Protein AF-K4JN43-F1 (afdb_monomer)

Secondary structure (DSSP, 8-state):
--S-GGG--HHHHHHHHHHHH--SSPEEEEEEEEE-SSS-EEEEEEEESS--TTTT-TTS----S---STT-

Radius of gyration: 13.82 Å; Cα contacts (8 Å, |Δi|>4): 58; chains: 1; bounding box: 33×32×27 Å

pLDDT: mean 89.15, std 7.33, range [64.25, 96.44]

Foldseek 3Di:
DPDDPVPADQVNQQVVCCVLPVDPDGFPDWDWDW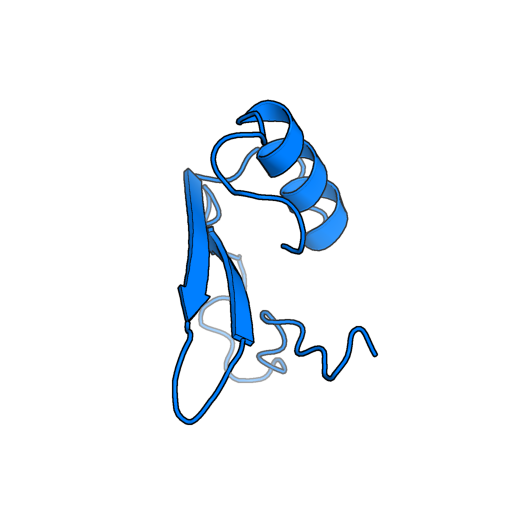DDDPDTDTDIDTHHPDDPPCNPVPPDDPPSDDDDDVND

Solvent-accessible surface area (backbone atoms only — not comparable to full-atom values): 4885 Å² total; per-residue (Å²): 107,88,69,63,69,90,83,54,54,70,64,59,54,30,54,50,47,23,75,72,69,76,46,91,62,59,60,65,45,76,49,71,51,74,45,80,70,100,63,73,52,62,46,68,47,76,38,67,71,60,82,62,94,60,76,84,49,83,86,60,82,91,71,86,71,87,83,64,61,97,86,81

Sequence (72 aa):
WTRNPDDISNEEYAEFYKSLSNDWEDHLAVKHFSVEGQLEFRALLFVPQRAPFDLFENKKSKNAIKLYVRRV

Structure (mmCIF, N/CA/C/O backbone):
data_AF-K4JN43-F1
#
_entry.id   AF-K4JN43-F1
#
loop_
_atom_site.group_PDB
_atom_site.id
_atom_site.type_symbol
_atom_site.label_atom_id
_atom_site.label_alt_id
_atom_site.label_comp_id
_atom_site.label_asym_id
_atom_site.label_entity_id
_atom_site.label_seq_id
_atom_site.pdbx_PDB_ins_code
_atom_site.Cartn_x
_atom_site.Cartn_y
_atom_site.Cartn_z
_atom_site.occupancy
_atom_site.B_iso_or_equiv
_atom_site.auth_seq_id
_atom_site.auth_comp_id
_atom_site.auth_asym_id
_atom_site.auth_atom_id
_atom_site.pdbx_PDB_model_num
ATOM 1 N N . TRP A 1 1 ? -1.979 5.751 2.878 1.00 83.25 1 TRP A N 1
ATOM 2 C CA . TRP A 1 1 ? -3.188 4.931 3.113 1.00 83.25 1 TRP A CA 1
ATOM 3 C C . TRP A 1 1 ? -4.292 5.642 3.912 1.00 83.25 1 TRP A C 1
ATOM 5 O O . TRP A 1 1 ? -5.378 5.098 4.056 1.00 83.25 1 TRP A O 1
ATOM 15 N N . THR A 1 2 ? -4.051 6.818 4.510 1.00 88.12 2 THR A N 1
ATOM 16 C CA . THR A 1 2 ? -5.076 7.537 5.297 1.00 88.12 2 THR A CA 1
ATOM 17 C C . THR A 1 2 ? -5.892 8.544 4.482 1.00 88.12 2 THR A C 1
ATOM 19 O O . THR A 1 2 ? -7.010 8.847 4.889 1.00 88.12 2 THR A O 1
ATOM 22 N N . ARG A 1 3 ? -5.344 9.046 3.367 1.00 91.88 3 ARG A N 1
ATOM 23 C CA . ARG A 1 3 ? -6.029 9.891 2.370 1.00 91.88 3 ARG A CA 1
ATOM 24 C C . ARG A 1 3 ? -7.053 9.074 1.567 1.00 91.88 3 ARG A C 1
ATOM 26 O O . ARG A 1 3 ? -6.895 7.859 1.467 1.00 91.88 3 ARG A O 1
ATOM 33 N N . ASN A 1 4 ? -8.070 9.732 1.011 1.00 90.44 4 ASN A N 1
ATOM 34 C CA . ASN A 1 4 ? -9.044 9.101 0.116 1.00 90.44 4 ASN A CA 1
ATOM 35 C C . ASN A 1 4 ? -8.346 8.670 -1.191 1.00 90.44 4 ASN A C 1
ATOM 37 O O . ASN A 1 4 ? -7.597 9.482 -1.733 1.00 90.44 4 ASN A O 1
ATOM 41 N N . PRO A 1 5 ? -8.544 7.433 -1.690 1.00 91.50 5 PRO A N 1
ATOM 42 C CA . PRO A 1 5 ? -8.004 7.004 -2.976 1.00 91.50 5 PRO A CA 1
ATOM 43 C C . PRO A 1 5 ? -8.256 7.959 -4.150 1.00 91.50 5 PRO A C 1
ATOM 45 O O . PRO A 1 5 ? -7.362 8.087 -4.981 1.00 91.50 5 PRO A O 1
ATOM 48 N N . ASP A 1 6 ? -9.414 8.628 -4.190 1.00 92.12 6 ASP A N 1
ATOM 49 C CA . ASP A 1 6 ? -9.809 9.527 -5.290 1.00 92.12 6 ASP A CA 1
ATOM 50 C C . ASP A 1 6 ? -8.985 10.826 -5.340 1.00 92.12 6 ASP A C 1
ATOM 52 O O . ASP A 1 6 ? -8.858 11.447 -6.392 1.00 92.12 6 ASP A O 1
ATOM 56 N N . ASP A 1 7 ? -8.391 11.215 -4.209 1.00 93.94 7 ASP A N 1
ATOM 57 C CA . ASP A 1 7 ? -7.600 12.442 -4.068 1.00 93.94 7 ASP A CA 1
ATOM 58 C C . ASP A 1 7 ? -6.096 12.198 -4.261 1.00 93.94 7 ASP A C 1
ATOM 60 O O . ASP A 1 7 ? -5.288 13.066 -3.923 1.00 93.94 7 ASP A O 1
ATOM 64 N N . ILE A 1 8 ? -5.687 10.997 -4.681 1.00 94.81 8 ILE A N 1
ATOM 65 C CA . ILE A 1 8 ? -4.276 10.608 -4.784 1.00 94.81 8 ILE A CA 1
ATOM 66 C C . ILE A 1 8 ? -3.944 10.323 -6.241 1.00 94.81 8 ILE A C 1
ATOM 68 O O . ILE A 1 8 ? -4.560 9.460 -6.869 1.00 94.81 8 ILE A O 1
ATOM 72 N N . SER A 1 9 ? -2.945 11.028 -6.769 1.00 96.00 9 SER A N 1
ATOM 73 C CA . SER A 1 9 ? -2.500 10.809 -8.143 1.00 96.00 9 SER A CA 1
ATOM 74 C C . SER A 1 9 ? -1.658 9.535 -8.266 1.00 96.00 9 SER A C 1
ATOM 76 O O . SER A 1 9 ? -1.128 9.004 -7.284 1.00 96.00 9 SER A O 1
ATOM 78 N N . ASN A 1 10 ? -1.510 9.025 -9.490 1.00 93.88 10 ASN A N 1
ATOM 79 C CA . ASN A 1 10 ? -0.686 7.839 -9.718 1.00 93.88 10 ASN A CA 1
ATOM 80 C C . ASN A 1 10 ? 0.798 8.102 -9.402 1.00 93.88 10 ASN A C 1
ATOM 82 O O . ASN A 1 10 ? 1.495 7.224 -8.896 1.00 93.88 10 ASN A O 1
ATOM 86 N N . GLU A 1 11 ? 1.263 9.330 -9.634 1.00 94.88 11 GLU A N 1
ATOM 87 C CA . GLU A 1 11 ? 2.620 9.776 -9.317 1.00 94.88 11 GLU A CA 1
ATOM 88 C C . GLU A 1 11 ? 2.875 9.742 -7.805 1.00 94.88 11 GLU A C 1
ATOM 90 O O . GLU A 1 11 ? 3.900 9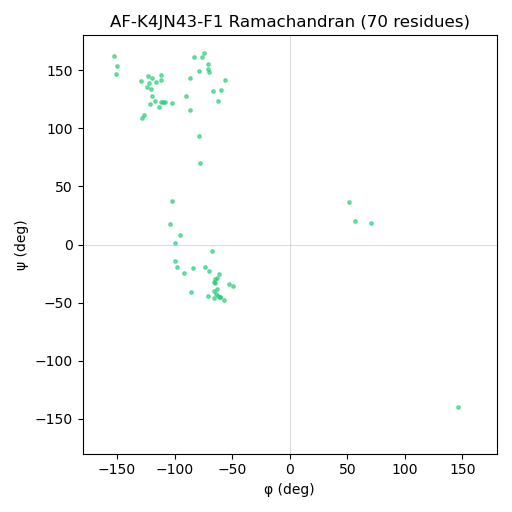.220 -7.371 1.00 94.88 11 GLU A O 1
ATOM 95 N N . GLU A 1 12 ? 1.917 10.192 -6.986 1.00 95.62 12 GLU A N 1
ATOM 96 C CA .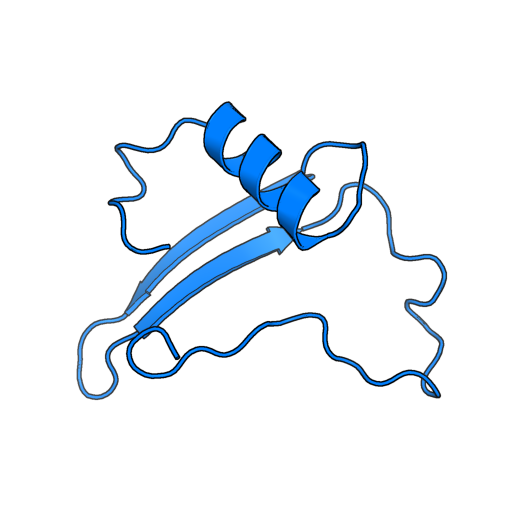 GLU A 1 12 ? 2.029 10.116 -5.523 1.00 95.62 12 GLU A CA 1
ATOM 97 C C . GLU A 1 12 ? 2.100 8.659 -5.029 1.00 95.62 12 GLU A C 1
ATOM 99 O O . GLU A 1 12 ? 2.859 8.338 -4.108 1.00 95.62 12 GLU A O 1
ATOM 104 N N . TYR A 1 13 ? 1.343 7.744 -5.650 1.00 96.31 13 TYR A N 1
ATOM 105 C CA . TYR A 1 13 ? 1.459 6.311 -5.356 1.00 96.31 13 TYR A CA 1
ATOM 106 C C . TYR A 1 13 ? 2.822 5.746 -5.766 1.00 96.31 13 TYR A C 1
ATOM 108 O O . TYR A 1 13 ? 3.384 4.926 -5.035 1.00 96.31 13 TYR A O 1
ATOM 116 N N . ALA A 1 14 ? 3.357 6.168 -6.912 1.00 95.44 14 ALA A N 1
ATOM 117 C CA . ALA A 1 14 ? 4.663 5.741 -7.402 1.00 95.44 14 ALA A CA 1
ATOM 118 C C . ALA A 1 14 ? 5.801 6.220 -6.490 1.00 95.44 14 ALA A C 1
ATOM 120 O O . ALA A 1 14 ? 6.646 5.417 -6.090 1.00 95.44 14 ALA A O 1
ATOM 121 N N . GLU A 1 15 ? 5.788 7.488 -6.077 1.00 95.19 15 GLU A N 1
ATOM 122 C CA . GLU A 1 15 ? 6.757 8.037 -5.124 1.00 95.19 15 GLU A CA 1
ATOM 123 C C . GLU A 1 15 ? 6.705 7.308 -3.776 1.00 95.19 15 GLU A C 1
ATOM 125 O O . GLU A 1 15 ? 7.741 6.902 -3.236 1.00 95.19 15 GLU A O 1
ATOM 130 N N . PHE A 1 16 ? 5.498 7.061 -3.253 1.00 94.69 16 PHE A N 1
ATOM 131 C CA . PHE A 1 16 ? 5.335 6.305 -2.014 1.00 94.69 16 PHE A CA 1
ATOM 132 C C . PHE A 1 16 ? 5.868 4.871 -2.146 1.00 94.69 16 PHE A C 1
ATOM 134 O O . PHE A 1 16 ? 6.591 4.411 -1.259 1.00 94.69 16 PHE A O 1
ATOM 141 N N . TYR A 1 17 ? 5.574 4.179 -3.253 1.00 94.50 17 TYR A N 1
ATOM 142 C CA . TYR A 1 17 ? 6.091 2.835 -3.530 1.00 94.50 17 TYR A CA 1
ATOM 143 C C . TYR A 1 17 ? 7.625 2.793 -3.524 1.00 94.50 17 TYR A C 1
ATOM 145 O O . TYR A 1 17 ? 8.199 1.942 -2.837 1.00 94.50 17 TYR A O 1
ATOM 153 N N . LYS A 1 18 ? 8.291 3.725 -4.215 1.00 93.12 18 LYS A N 1
ATOM 154 C CA . LYS A 1 18 ? 9.763 3.805 -4.268 1.00 93.12 18 LYS A CA 1
ATOM 155 C C . LYS A 1 18 ? 10.368 4.016 -2.883 1.00 93.12 18 LYS A C 1
ATOM 157 O O . LYS A 1 18 ? 11.285 3.299 -2.488 1.00 93.12 18 LYS A O 1
ATOM 162 N N . SER A 1 19 ? 9.789 4.929 -2.097 1.00 92.00 19 SER A N 1
ATOM 163 C CA . SER A 1 19 ? 10.228 5.189 -0.716 1.00 92.00 19 SER A CA 1
ATOM 164 C C . SER A 1 19 ? 10.064 3.980 0.218 1.00 92.00 19 SER A C 1
ATOM 166 O O . SER A 1 19 ? 10.802 3.829 1.191 1.00 92.00 19 SER A O 1
ATOM 168 N N . LEU A 1 20 ? 9.084 3.113 -0.063 1.00 90.38 20 LEU A N 1
ATOM 169 C CA . LEU A 1 20 ? 8.751 1.953 0.759 1.00 90.38 20 LEU A CA 1
ATOM 170 C C . LEU A 1 20 ? 9.604 0.726 0.420 1.00 90.38 20 LEU A C 1
ATOM 172 O O . LEU A 1 20 ? 9.978 -0.021 1.328 1.00 90.38 20 LEU A O 1
ATOM 176 N N . SER A 1 21 ? 9.837 0.499 -0.872 1.00 86.06 21 SER A N 1
ATOM 177 C CA . SER A 1 21 ? 10.417 -0.729 -1.426 1.00 8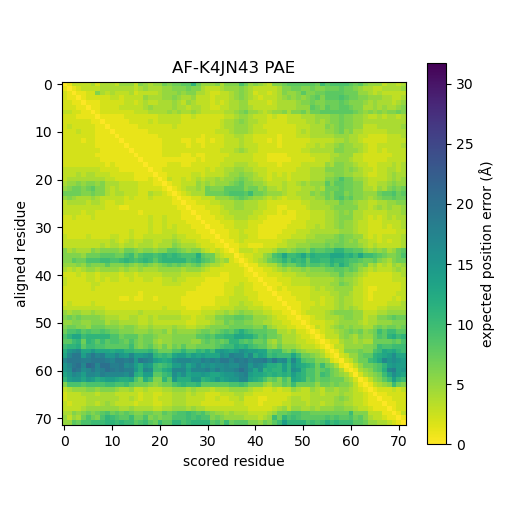6.06 21 SER A CA 1
ATOM 178 C C . SER A 1 21 ? 11.913 -0.631 -1.736 1.00 86.06 21 SER A C 1
ATOM 180 O O . SER A 1 21 ? 12.541 -1.668 -1.937 1.00 86.06 21 SER A O 1
ATOM 182 N N . ASN A 1 22 ? 12.487 0.581 -1.758 1.00 84.88 22 ASN A N 1
ATOM 183 C CA . ASN A 1 22 ? 13.812 0.869 -2.325 1.00 84.88 22 ASN A CA 1
ATOM 184 C C . ASN A 1 22 ? 13.953 0.457 -3.804 1.00 84.88 22 ASN A C 1
ATOM 186 O O . ASN A 1 22 ? 15.069 0.287 -4.298 1.00 84.88 22 ASN A O 1
ATOM 190 N N . ASP A 1 23 ? 12.836 0.294 -4.510 1.00 86.56 23 ASP A N 1
ATOM 191 C CA . ASP A 1 23 ? 12.818 0.115 -5.955 1.00 86.56 23 ASP A CA 1
ATOM 192 C C . ASP A 1 23 ? 13.000 1.473 -6.653 1.00 86.56 23 ASP A C 1
ATOM 194 O O . ASP A 1 23 ? 12.613 2.523 -6.133 1.00 86.56 23 ASP A O 1
ATOM 198 N N . TRP A 1 24 ? 13.616 1.455 -7.830 1.00 87.94 24 TRP A N 1
ATOM 199 C CA . TRP A 1 24 ? 13.796 2.631 -8.683 1.00 87.94 24 TRP A CA 1
ATOM 200 C C . TRP A 1 24 ? 12.729 2.705 -9.783 1.00 87.94 24 TRP A C 1
ATOM 202 O O . TRP A 1 24 ? 12.490 3.789 -10.323 1.00 87.94 24 TRP A O 1
ATOM 212 N N . GLU A 1 25 ? 12.068 1.586 -10.093 1.00 91.75 25 GLU A N 1
ATOM 213 C CA . GLU A 1 25 ? 10.916 1.535 -10.995 1.00 91.75 25 GLU A CA 1
ATOM 214 C C . GLU A 1 25 ? 9.609 1.888 -10.265 1.00 91.75 25 GLU A C 1
ATOM 216 O O . GLU A 1 25 ? 9.517 1.866 -9.037 1.00 91.75 25 GLU A O 1
ATOM 221 N N . ASP A 1 26 ? 8.579 2.247 -11.033 1.00 94.56 26 ASP A N 1
ATOM 222 C CA . ASP A 1 26 ? 7.224 2.426 -10.503 1.00 94.56 26 ASP A CA 1
ATOM 223 C C . ASP A 1 26 ? 6.570 1.066 -10.215 1.00 94.56 26 ASP A C 1
ATOM 225 O O . ASP A 1 26 ? 7.009 0.021 -10.702 1.00 94.56 26 ASP A O 1
ATOM 229 N N . HIS A 1 27 ? 5.480 1.067 -9.450 1.00 94.25 27 HIS A N 1
ATOM 230 C CA . HIS A 1 27 ? 4.680 -0.136 -9.234 1.00 94.25 27 HIS A CA 1
ATOM 231 C C . HIS A 1 27 ? 3.932 -0.537 -10.520 1.00 94.25 27 HIS A C 1
ATOM 233 O O . HIS A 1 27 ? 3.514 0.313 -11.300 1.00 94.25 27 HIS A O 1
ATOM 239 N N . LEU A 1 28 ? 3.706 -1.837 -10.722 1.00 95.62 28 LEU A N 1
ATOM 240 C CA . LEU A 1 28 ? 2.885 -2.356 -11.822 1.00 95.62 28 LEU A CA 1
ATOM 241 C C . LEU A 1 28 ? 1.402 -2.049 -11.610 1.00 95.62 28 LEU A C 1
ATOM 243 O O . LEU A 1 28 ? 0.687 -1.682 -12.537 1.00 95.62 28 LEU A O 1
ATOM 247 N N . ALA A 1 29 ? 0.932 -2.264 -10.383 1.00 95.69 29 ALA A N 1
ATOM 248 C CA . ALA A 1 29 ? -0.448 -2.030 -9.993 1.00 95.69 29 ALA A CA 1
ATOM 249 C C . ALA A 1 29 ? -0.522 -1.661 -8.513 1.00 95.69 29 ALA A C 1
ATOM 251 O O . ALA A 1 29 ? 0.255 -2.157 -7.692 1.00 95.69 29 ALA A O 1
ATOM 252 N N . VAL A 1 30 ? -1.481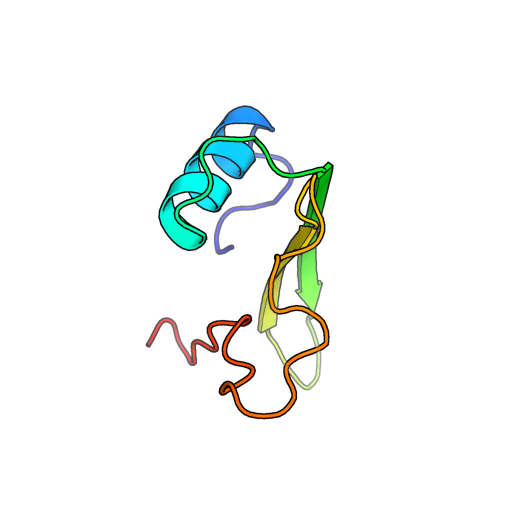 -0.806 -8.176 1.00 96.44 30 VAL A N 1
ATOM 253 C CA . VAL A 1 30 ? -1.772 -0.391 -6.805 1.00 96.44 30 VAL A CA 1
ATOM 254 C C . VAL A 1 30 ? -3.221 -0.713 -6.470 1.00 96.44 30 VAL A C 1
ATOM 256 O O . VAL A 1 30 ? -4.128 -0.529 -7.282 1.00 96.44 30 VAL A O 1
ATOM 259 N N . LYS A 1 31 ? -3.453 -1.200 -5.251 1.00 95.88 31 LYS A N 1
ATOM 260 C CA . LYS A 1 31 ? -4.794 -1.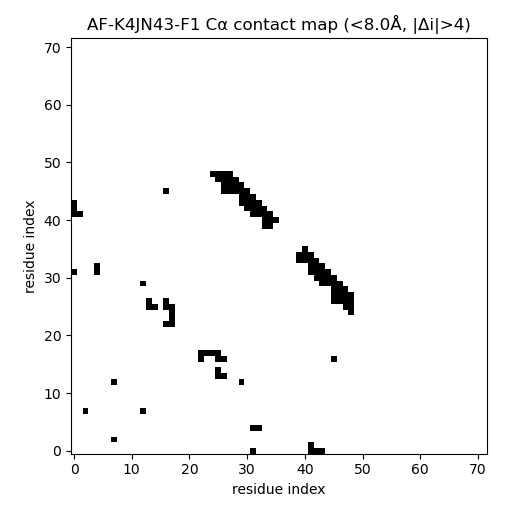358 -4.691 1.00 95.88 31 LYS A CA 1
ATOM 261 C C . LYS A 1 31 ? -4.863 -0.656 -3.344 1.00 95.88 31 LYS A C 1
ATOM 263 O O . LYS A 1 31 ? -4.259 -1.098 -2.368 1.00 95.88 31 LYS A O 1
ATOM 268 N N . HIS A 1 32 ? -5.631 0.426 -3.300 1.00 96.44 32 HIS A N 1
ATOM 269 C CA . HIS A 1 32 ? -5.916 1.187 -2.091 1.00 96.44 32 HIS A CA 1
ATOM 270 C C . HIS A 1 32 ? -7.379 0.970 -1.702 1.00 96.44 32 HIS A C 1
ATOM 272 O O . HIS A 1 32 ? -8.271 1.197 -2.517 1.00 96.44 32 HIS A O 1
ATOM 278 N N . PHE A 1 33 ? -7.628 0.477 -0.489 1.00 94.00 33 PHE A N 1
ATOM 279 C CA . PHE A 1 33 ? -8.986 0.230 -0.009 1.00 94.00 33 PHE A CA 1
ATOM 280 C C . PHE A 1 33 ? -9.105 0.388 1.507 1.00 94.00 33 PHE A C 1
ATOM 282 O O . PHE A 1 33 ? -8.144 0.199 2.259 1.00 94.00 33 PHE A O 1
ATOM 289 N N . SER A 1 34 ? -10.315 0.714 1.946 1.00 93.06 34 SER A N 1
ATOM 290 C CA . SER A 1 34 ? -10.747 0.683 3.338 1.00 93.06 34 SER A CA 1
ATOM 291 C C . SER A 1 34 ? -11.785 -0.418 3.526 1.00 93.06 34 SER A C 1
ATOM 293 O O . SER A 1 34 ? -12.567 -0.717 2.625 1.00 93.06 34 SER A O 1
ATOM 295 N N . VAL A 1 35 ? -11.773 -1.040 4.699 1.00 93.94 35 VAL A N 1
ATOM 296 C CA . VAL A 1 35 ? -12.805 -1.975 5.143 1.00 93.94 35 VAL A CA 1
ATOM 297 C C . VAL A 1 35 ? -13.416 -1.396 6.406 1.00 93.94 35 VAL A C 1
ATOM 299 O O . VAL A 1 35 ? -12.692 -1.042 7.336 1.00 93.94 35 VAL A O 1
ATOM 302 N N . GLU A 1 36 ? -14.740 -1.297 6.409 1.00 91.25 36 GLU A N 1
ATOM 303 C CA . GLU A 1 36 ? -15.551 -0.793 7.514 1.00 91.25 36 GLU A CA 1
ATOM 304 C C . GLU A 1 36 ? -16.507 -1.905 7.970 1.00 91.25 36 GLU A C 1
ATOM 306 O O . GLU A 1 36 ? -16.987 -2.696 7.154 1.00 91.25 36 GLU A O 1
ATOM 311 N N . GLY A 1 37 ? -16.760 -2.010 9.277 1.00 90.12 37 GLY A N 1
ATOM 312 C CA . GLY A 1 37 ? -17.595 -3.065 9.855 1.00 90.12 37 GLY A CA 1
ATOM 313 C C . GLY A 1 37 ? -17.112 -3.482 11.241 1.00 90.12 37 GLY A C 1
ATOM 314 O O . GLY A 1 37 ? -16.69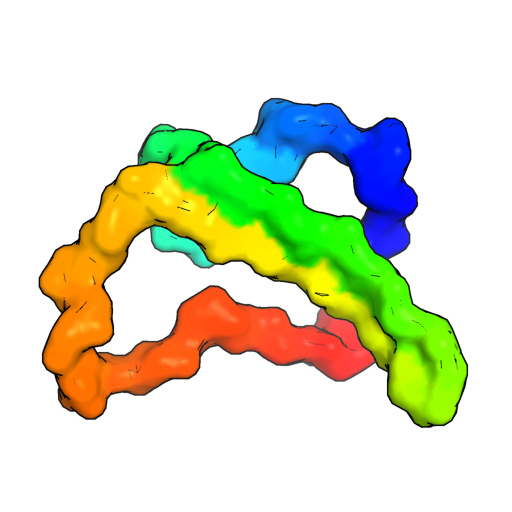2 -2.647 12.035 1.00 90.12 37 GLY A O 1
ATOM 315 N N . GLN A 1 38 ? -17.146 -4.784 11.536 1.00 89.44 38 GLN A N 1
ATOM 316 C CA . GLN A 1 38 ? -16.645 -5.317 12.812 1.00 89.44 38 GLN A CA 1
ATOM 317 C C . GLN A 1 38 ? -15.127 -5.119 12.981 1.00 89.44 38 GLN A C 1
ATOM 319 O O . GLN A 1 38 ? -14.643 -4.978 14.103 1.00 89.44 38 GLN A O 1
ATOM 324 N N . LEU A 1 39 ? -14.383 -5.104 11.871 1.00 88.94 39 LEU A N 1
ATOM 325 C CA . LEU A 1 39 ? -12.964 -4.771 11.824 1.00 88.94 39 LEU A CA 1
ATOM 326 C C . LEU A 1 39 ? -12.783 -3.584 10.877 1.00 88.94 39 LEU A C 1
ATOM 328 O O . LEU A 1 39 ? -13.128 -3.683 9.702 1.00 88.94 39 LEU A O 1
ATOM 332 N N . GLU A 1 40 ? -12.230 -2.487 11.387 1.00 91.25 40 GLU A N 1
ATOM 333 C CA . GLU A 1 40 ? -11.921 -1.306 10.584 1.00 91.25 40 GLU A CA 1
ATOM 334 C C . GLU A 1 40 ? -10.425 -1.261 10.276 1.00 91.25 40 GLU A C 1
ATOM 336 O O . GLU A 1 40 ? -9.587 -1.232 11.184 1.00 91.25 40 GLU A O 1
ATOM 341 N N . PHE A 1 41 ? -10.075 -1.251 8.992 1.00 93.62 41 PHE A N 1
ATOM 342 C CA . PHE A 1 41 ? -8.696 -1.043 8.570 1.00 93.62 41 PHE A CA 1
ATOM 343 C C . PHE A 1 41 ? -8.616 -0.421 7.182 1.00 93.62 41 PHE 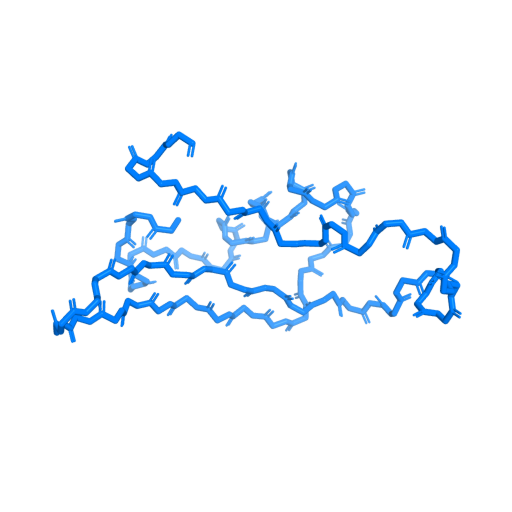A C 1
ATOM 345 O O . PHE A 1 41 ? -9.553 -0.436 6.386 1.00 93.62 41 PHE A O 1
ATOM 352 N N . ARG A 1 42 ? -7.444 0.130 6.886 1.00 93.81 42 ARG A N 1
ATOM 353 C CA . ARG A 1 42 ? -7.097 0.659 5.571 1.00 93.81 42 ARG A CA 1
ATOM 354 C C . ARG A 1 42 ? -5.839 -0.039 5.101 1.00 93.81 42 ARG A C 1
ATOM 356 O O . ARG A 1 42 ? -4.900 -0.192 5.882 1.00 93.81 42 ARG A O 1
ATOM 363 N N . ALA A 1 43 ? -5.825 -0.446 3.843 1.00 94.31 43 ALA A N 1
ATOM 364 C CA . ALA A 1 43 ? -4.712 -1.152 3.240 1.00 94.31 43 ALA A CA 1
ATOM 365 C C . ALA A 1 43 ? -4.311 -0.489 1.922 1.00 94.31 43 ALA A C 1
ATOM 367 O O . ALA A 1 43 ? -5.149 -0.050 1.133 1.00 94.31 43 ALA A O 1
ATOM 368 N N . LEU A 1 44 ? -3.002 -0.433 1.700 1.00 95.38 44 LEU A N 1
ATOM 369 C CA . LEU A 1 44 ? -2.389 0.025 0.464 1.00 95.38 44 LEU A CA 1
ATOM 370 C C . LEU A 1 44 ? -1.407 -1.051 0.015 1.00 95.38 44 LEU A C 1
ATOM 372 O O . LEU A 1 44 ? -0.391 -1.278 0.670 1.00 95.38 44 LEU A O 1
ATOM 376 N N . LEU A 1 45 ? -1.760 -1.743 -1.062 1.00 95.25 45 LEU A N 1
ATOM 377 C CA . LEU A 1 45 ? -1.000 -2.857 -1.611 1.00 95.25 45 LEU A CA 1
ATOM 378 C C . LEU A 1 45 ? -0.412 -2.466 -2.962 1.00 95.25 45 LEU A C 1
ATOM 380 O O . LEU A 1 45 ? -1.081 -1.818 -3.767 1.00 95.25 45 LEU A O 1
ATOM 384 N N . PHE A 1 46 ? 0.813 -2.916 -3.211 1.00 95.12 46 PHE A N 1
ATOM 385 C CA . PHE A 1 46 ? 1.529 -2.698 -4.460 1.00 95.12 46 PHE A CA 1
ATOM 386 C C . PHE A 1 46 ? 1.941 -4.028 -5.077 1.00 95.12 46 PHE A C 1
ATOM 388 O O . PHE A 1 46 ? 2.295 -4.970 -4.365 1.00 95.12 46 PHE A O 1
ATOM 395 N N . VAL A 1 47 ? 1.927 -4.076 -6.405 1.00 94.00 47 VAL A N 1
ATOM 396 C CA . VAL A 1 47 ? 2.525 -5.148 -7.201 1.00 94.00 47 VAL A CA 1
ATOM 397 C C . VAL A 1 47 ? 3.777 -4.580 -7.872 1.00 94.00 47 VAL A C 1
ATOM 399 O O . VAL A 1 47 ? 3.651 -3.583 -8.582 1.00 94.00 47 VAL A O 1
ATOM 402 N N . PRO A 1 48 ? 4.972 -5.157 -7.661 1.00 92.81 48 PRO A N 1
ATOM 403 C CA . PRO A 1 48 ? 6.189 -4.701 -8.329 1.00 92.81 48 PRO A CA 1
ATOM 404 C C . PRO A 1 48 ? 6.166 -5.058 -9.825 1.00 92.81 48 PRO A C 1
ATOM 406 O O . PRO A 1 48 ? 5.568 -6.063 -10.215 1.00 92.81 48 PRO A O 1
ATOM 409 N N . GLN A 1 49 ? 6.835 -4.264 -10.668 1.00 92.25 49 GLN A N 1
ATOM 410 C CA . GLN A 1 49 ? 6.984 -4.571 -12.104 1.00 92.25 49 GLN A CA 1
ATOM 411 C C . GLN A 1 49 ? 7.822 -5.820 -12.360 1.00 92.25 49 GLN A C 1
ATOM 413 O O . GLN A 1 49 ? 7.576 -6.562 -13.312 1.00 92.25 49 GLN A O 1
ATOM 418 N N . ARG A 1 50 ? 8.802 -6.072 -11.493 1.00 88.62 50 ARG A N 1
ATOM 419 C CA . ARG A 1 50 ? 9.687 -7.228 -11.579 1.00 88.62 50 ARG A CA 1
ATOM 420 C C . ARG A 1 50 ? 9.491 -8.112 -10.365 1.00 88.62 50 ARG A C 1
ATOM 422 O O . ARG A 1 50 ? 9.358 -7.635 -9.240 1.00 88.62 50 ARG A O 1
ATOM 429 N N . ALA A 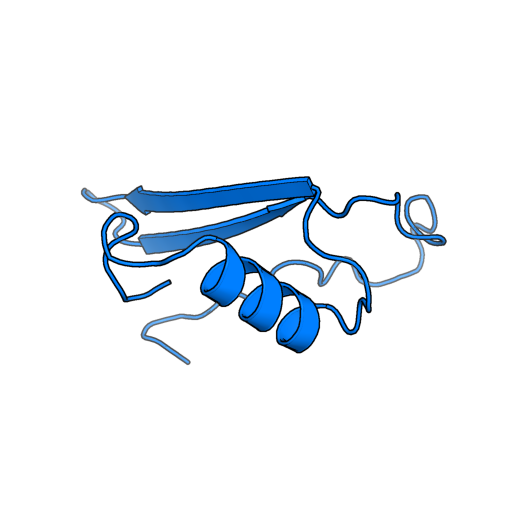1 51 ? 9.506 -9.419 -10.596 1.00 86.62 51 ALA A N 1
ATOM 430 C CA . ALA A 1 51 ? 9.553 -10.371 -9.501 1.00 86.62 51 ALA A CA 1
ATOM 431 C C . ALA A 1 51 ? 10.834 -10.131 -8.671 1.00 86.62 51 ALA A C 1
ATOM 433 O O . ALA A 1 51 ? 11.914 -10.015 -9.260 1.00 86.62 51 ALA A O 1
ATOM 434 N N . PRO A 1 52 ? 10.743 -10.068 -7.331 1.00 84.06 52 PRO A N 1
ATOM 435 C CA . PRO A 1 52 ? 11.918 -9.984 -6.472 1.00 84.06 52 PRO A CA 1
ATOM 436 C C . PRO A 1 52 ? 12.875 -11.149 -6.733 1.00 84.06 52 PRO A C 1
ATOM 438 O O . PRO A 1 52 ? 12.443 -12.286 -6.933 1.00 84.06 52 PRO A O 1
ATOM 441 N N . PHE A 1 53 ? 14.180 -10.880 -6.710 1.00 81.81 53 PHE A N 1
ATOM 442 C CA . PHE A 1 53 ? 15.206 -11.887 -7.010 1.00 81.81 53 PHE A CA 1
ATOM 443 C C . PHE A 1 53 ? 15.187 -13.076 -6.035 1.00 81.81 53 PHE A C 1
ATOM 445 O O . PHE A 1 53 ? 15.601 -14.177 -6.385 1.00 81.81 53 PHE A O 1
ATOM 452 N N . ASP A 1 54 ? 14.686 -12.860 -4.822 1.00 82.81 54 ASP A N 1
ATOM 453 C CA . ASP A 1 54 ? 14.614 -13.825 -3.732 1.00 82.81 54 ASP A CA 1
ATOM 454 C C . ASP A 1 54 ? 13.204 -14.400 -3.520 1.00 82.81 54 ASP A C 1
ATOM 456 O O . ASP A 1 54 ? 12.930 -14.994 -2.478 1.00 82.81 54 ASP A O 1
ATOM 460 N N . LEU A 1 55 ? 12.308 -14.284 -4.510 1.00 81.19 55 LEU A N 1
ATOM 461 C CA . LEU A 1 55 ? 10.906 -14.716 -4.404 1.00 81.19 55 LEU A CA 1
ATOM 462 C C . LEU A 1 55 ? 10.737 -16.177 -3.937 1.00 81.19 55 LEU A C 1
ATOM 464 O O . LEU A 1 55 ? 9.787 -16.496 -3.221 1.00 81.19 55 LEU A O 1
ATOM 468 N N . PHE A 1 56 ? 11.659 -17.064 -4.322 1.00 82.81 56 PHE A N 1
ATOM 469 C CA . PHE A 1 56 ? 11.635 -18.490 -3.969 1.00 82.81 56 PHE A CA 1
ATOM 470 C C . PHE A 1 56 ? 12.562 -18.851 -2.795 1.00 82.81 56 PHE A C 1
ATOM 472 O O . PHE A 1 56 ? 12.637 -20.016 -2.394 1.00 82.81 56 PHE A O 1
ATOM 479 N N . GLU A 1 57 ? 13.263 -17.876 -2.209 1.00 84.44 57 GLU A N 1
ATOM 480 C CA . GLU A 1 57 ? 14.137 -18.108 -1.062 1.00 84.44 57 GLU A CA 1
ATOM 481 C C . GLU A 1 57 ? 13.330 -18.210 0.236 1.00 84.44 57 GLU A C 1
ATOM 483 O O . GLU A 1 57 ? 13.085 -17.239 0.948 1.00 84.44 57 GLU A O 1
ATOM 488 N N . ASN A 1 58 ? 12.981 -19.436 0.619 1.00 75.44 58 ASN A N 1
ATOM 489 C CA . ASN A 1 58 ? 12.234 -19.700 1.855 1.00 75.44 58 ASN A CA 1
ATOM 490 C C . ASN A 1 58 ? 13.011 -19.404 3.156 1.00 75.44 58 ASN A C 1
ATOM 492 O O . ASN A 1 58 ? 12.441 -19.516 4.238 1.00 75.44 58 ASN A O 1
ATOM 496 N N . LYS A 1 59 ? 14.304 -19.056 3.073 1.00 73.12 59 LYS A N 1
ATOM 497 C CA . LYS A 1 59 ? 15.152 -18.753 4.240 1.00 73.12 59 LYS A CA 1
ATOM 498 C C . LYS A 1 59 ? 15.017 -17.307 4.728 1.00 73.12 59 LYS A C 1
ATOM 500 O O . LYS A 1 59 ? 15.379 -17.035 5.871 1.00 73.12 59 LYS A O 1
ATOM 505 N N . LYS A 1 60 ? 14.524 -16.382 3.897 1.00 69.25 60 LYS A N 1
ATOM 506 C CA . LYS A 1 60 ? 14.347 -14.976 4.286 1.00 69.25 60 LYS A CA 1
ATOM 507 C C . LYS A 1 60 ? 13.000 -14.752 4.965 1.00 69.25 60 LYS A C 1
ATOM 509 O O . LYS A 1 60 ? 11.985 -15.338 4.590 1.00 69.25 60 LYS A O 1
ATOM 514 N N . SER A 1 61 ? 12.994 -13.868 5.962 1.00 64.25 61 SER A N 1
ATOM 515 C CA . SER A 1 61 ? 11.762 -13.439 6.626 1.00 64.25 61 SER A CA 1
ATOM 516 C C . SER A 1 61 ? 10.851 -12.732 5.625 1.00 64.25 61 SER A C 1
ATOM 518 O O . SER A 1 61 ? 11.249 -11.742 5.010 1.00 64.25 61 SER A O 1
ATOM 520 N N . LYS A 1 62 ? 9.617 -13.221 5.478 1.00 68.88 62 LYS A N 1
ATOM 521 C CA . LYS A 1 62 ? 8.608 -12.668 4.564 1.00 68.88 62 LYS A CA 1
ATOM 522 C C . LYS A 1 62 ? 7.974 -11.404 5.159 1.00 68.88 62 LYS A C 1
ATOM 524 O O . LYS A 1 62 ? 6.812 -11.407 5.543 1.00 68.88 62 LYS A O 1
ATOM 529 N N . ASN A 1 63 ? 8.744 -10.320 5.235 1.00 71.38 63 ASN A N 1
ATOM 530 C CA . ASN A 1 63 ? 8.336 -9.048 5.852 1.00 71.38 63 ASN A CA 1
ATOM 531 C C . ASN A 1 63 ? 7.941 -7.984 4.811 1.00 71.38 63 ASN A C 1
ATOM 533 O O . ASN A 1 63 ? 8.245 -6.806 4.971 1.00 71.38 63 ASN A O 1
ATOM 537 N N . ALA A 1 64 ? 7.279 -8.393 3.726 1.00 80.69 64 ALA A N 1
ATOM 538 C CA . ALA A 1 64 ? 6.919 -7.489 2.630 1.00 80.69 64 ALA A CA 1
ATOM 539 C C . ALA A 1 64 ? 5.764 -6.528 2.979 1.00 80.69 64 ALA A C 1
ATOM 541 O O . ALA A 1 64 ? 5.595 -5.502 2.325 1.00 80.69 64 ALA A O 1
ATOM 542 N N . ILE A 1 65 ? 4.973 -6.845 4.010 1.00 89.06 65 ILE A N 1
ATOM 543 C CA . ILE A 1 65 ? 3.829 -6.038 4.445 1.00 89.06 65 ILE A CA 1
ATOM 544 C C . ILE A 1 65 ? 4.141 -5.429 5.809 1.00 89.06 65 ILE A C 1
ATOM 546 O O . ILE A 1 65 ? 4.400 -6.144 6.776 1.00 89.06 65 ILE A O 1
ATOM 550 N N . LYS A 1 66 ? 4.081 -4.097 5.887 1.00 89.88 66 LYS A N 1
ATOM 551 C CA . LYS A 1 66 ? 4.199 -3.355 7.145 1.00 89.88 66 LYS A CA 1
ATOM 552 C C . LYS A 1 66 ? 2.818 -3.241 7.791 1.00 89.88 66 LYS A C 1
ATOM 554 O O . LYS A 1 66 ? 1.916 -2.632 7.218 1.00 89.88 66 LYS A O 1
ATOM 559 N N . LEU A 1 67 ? 2.656 -3.851 8.963 1.00 92.12 67 LEU A N 1
ATOM 560 C CA . LEU A 1 67 ? 1.433 -3.774 9.759 1.00 92.12 67 LEU A CA 1
ATOM 561 C C . LEU A 1 67 ? 1.521 -2.583 10.711 1.00 92.12 67 LEU A C 1
ATOM 563 O O . LEU A 1 67 ? 2.474 -2.493 11.478 1.00 92.12 67 LEU A O 1
ATOM 567 N N . TYR A 1 68 ? 0.504 -1.725 10.682 1.00 91.94 68 TYR A N 1
ATOM 568 C CA . TYR A 1 68 ? 0.372 -0.596 11.597 1.00 91.94 68 TYR A CA 1
ATOM 569 C C . TYR A 1 68 ? -0.929 -0.712 12.388 1.00 91.94 68 TYR A C 1
ATOM 571 O O . TYR A 1 68 ? -1.994 -0.929 11.804 1.00 91.94 68 TYR A O 1
ATOM 579 N N . VAL A 1 69 ? -0.871 -0.501 13.701 1.00 91.56 69 VAL A N 1
ATOM 580 C CA . VAL A 1 69 ? -2.045 -0.459 14.583 1.00 91.56 69 VAL A CA 1
ATOM 581 C C . VAL A 1 69 ? -2.180 0.955 15.121 1.00 91.56 69 VAL A C 1
ATOM 583 O O . VAL A 1 69 ? -1.291 1.462 15.790 1.00 91.56 69 VAL A O 1
ATOM 586 N N . ARG A 1 70 ? -3.293 1.633 14.813 1.00 86.88 70 ARG A N 1
ATOM 587 C CA . ARG A 1 70 ? -3.495 3.052 15.181 1.00 86.88 70 ARG A CA 1
ATOM 588 C C . ARG A 1 70 ? -2.332 3.965 14.749 1.00 86.88 70 ARG A C 1
ATOM 590 O O . ARG A 1 70 ? -2.034 4.944 15.424 1.00 86.88 70 ARG A O 1
ATOM 597 N N . ARG A 1 71 ? -1.744 3.680 13.577 1.00 84.19 71 ARG A N 1
ATOM 598 C CA . ARG A 1 71 ? -0.599 4.404 12.982 1.00 84.19 71 ARG A CA 1
ATOM 599 C C . ARG A 1 71 ? 0.743 4.192 13.712 1.00 84.19 71 ARG A C 1
ATOM 601 O O . ARG A 1 71 ? 1.653 4.985 13.493 1.00 84.19 71 ARG A O 1
ATOM 608 N N . VAL A 1 72 ? 0.851 3.141 14.531 1.00 74.88 72 VAL A N 1
ATOM 609 C CA . VAL A 1 72 ? 2.084 2.676 15.195 1.00 74.88 72 VAL A CA 1
ATOM 610 C C . VAL A 1 72 ? 2.555 1.382 14.560 1.00 74.88 72 VAL A C 1
ATOM 612 O O . VAL A 1 72 ? 1.675 0.528 14.303 1.00 74.88 72 VAL A O 1
#

InterPro domains:
  IPR001404 Heat shock protein Hsp90 family [PF00183] (1-72)
  IPR001404 Heat shock protein Hsp90 family [PTHR11528] (1-72)
  IPR020568 Ribosomal protein uS5 domain 2-type superfamily [SSF54211] (1-72)

Nearest PDB structures (foldseek):
  8h77-assembly1_A  TM=9.595E-01  e=4.946E-08  Mus musculus
  7zr0-assembly1_B  TM=9.546E-01  e=3.315E-08  Homo sapiens
  8fx4-assembly1_B  TM=9.361E-01  e=3.101E-08  Cricetulus griseus
  6xlb-assembly1_B  TM=8.856E-01  e=7.379E-08  Saccharomyces cerevisiae S288C
  2gq0-assembly2_B  TM=9.158E-01  e=3.894E-05  Escherichia coli

Mean predicted aligned error: 4.72 Å

Organism: NCBI:txid1091187